Protein AF-A0A1B6M1R3-F1 (afdb_monomer_lite)

Radius of gyration: 20.53 Å; chains: 1; bounding box: 53×41×51 Å

pLDDT: mean 70.28, std 13.19, range [36.03, 89.88]

Secondary structure (DSSP, 8-state):
-----------GGG--EEE--SS--S-HHHHHTTSSEEEE----TT-HHHHHHHTT-SEEEEE-SS-HHHHHHHHHHHHHHHHHHHHHHHTS-S---PPPEEEEE--TTGGGGSPPS-TT-TTSPP-HHHHHTT-

Organism: NCBI:txid36148

Structure (mmCIF, N/CA/C/O backbone):
data_AF-A0A1B6M1R3-F1
#
_entry.id   AF-A0A1B6M1R3-F1
#
loop_
_atom_site.group_PDB
_atom_site.id
_atom_site.type_symbol
_atom_site.label_atom_id
_atom_site.label_alt_id
_atom_site.label_comp_id
_atom_site.label_asym_id
_atom_site.label_entity_id
_atom_site.label_seq_id
_atom_site.pdbx_PDB_ins_code
_atom_site.Cartn_x
_atom_site.Cartn_y
_atom_site.Cartn_z
_atom_site.occupancy
_atom_site.B_iso_or_equiv
_atom_site.auth_seq_id
_atom_site.auth_comp_id
_atom_site.auth_asym_id
_atom_site.auth_atom_id
_atom_site.pdbx_PDB_model_num
ATOM 1 N N . ASP A 1 1 ? 5.826 -27.431 23.778 1.00 36.03 1 ASP A N 1
ATOM 2 C CA . ASP A 1 1 ? 5.073 -27.548 22.514 1.00 36.03 1 ASP A CA 1
ATOM 3 C C . ASP A 1 1 ? 4.065 -26.428 22.337 1.00 36.03 1 ASP A C 1
ATOM 5 O O . ASP A 1 1 ? 2.974 -26.470 22.891 1.00 36.03 1 ASP A O 1
ATOM 9 N N . SER A 1 2 ? 4.457 -25.388 21.598 1.00 42.53 2 SER A N 1
ATOM 10 C CA . SER A 1 2 ? 3.567 -24.286 21.223 1.00 42.53 2 SER A CA 1
ATOM 11 C C . SER A 1 2 ? 2.831 -24.675 19.942 1.00 42.53 2 SER A C 1
ATOM 13 O O . SER A 1 2 ? 3.434 -24.795 18.875 1.00 42.53 2 SER A O 1
ATOM 15 N N . GLN A 1 3 ? 1.537 -24.959 20.073 1.00 41.19 3 GLN A N 1
ATOM 16 C CA . GLN A 1 3 ? 0.642 -25.348 18.986 1.00 41.19 3 GLN A CA 1
ATOM 17 C C . GLN A 1 3 ? 0.629 -24.270 17.887 1.00 41.19 3 GLN A C 1
ATOM 19 O O . GLN A 1 3 ? 0.009 -23.215 18.031 1.00 41.19 3 GLN A O 1
ATOM 24 N N . ARG A 1 4 ? 1.298 -24.553 16.761 1.00 43.28 4 ARG A N 1
ATOM 25 C CA . ARG A 1 4 ? 1.097 -23.862 15.479 1.00 43.28 4 ARG A CA 1
ATOM 26 C C . ARG A 1 4 ? -0.387 -23.979 15.123 1.00 43.28 4 ARG A C 1
ATOM 28 O O . ARG A 1 4 ? -0.849 -25.052 14.743 1.00 43.28 4 ARG A O 1
ATOM 35 N N . LYS A 1 5 ? -1.145 -22.888 15.258 1.00 46.56 5 LYS A N 1
ATOM 36 C CA . LYS A 1 5 ? -2.528 -22.820 14.769 1.00 46.56 5 LYS A CA 1
ATOM 37 C C . LYS A 1 5 ? -2.507 -23.067 13.259 1.00 46.56 5 LYS A C 1
ATOM 39 O O . LYS A 1 5 ? -1.999 -22.247 12.503 1.00 46.56 5 LYS A O 1
ATOM 44 N N . SER A 1 6 ? -3.023 -24.225 12.854 1.00 46.88 6 SER A N 1
ATOM 45 C CA . SER A 1 6 ? -3.242 -24.614 11.462 1.00 46.88 6 SER A CA 1
ATOM 46 C C . SER A 1 6 ? -3.978 -23.492 10.731 1.00 46.88 6 SER A C 1
ATOM 48 O O . SER A 1 6 ? -5.089 -23.135 11.126 1.00 46.88 6 SER A O 1
ATOM 50 N N . THR A 1 7 ? -3.374 -22.947 9.674 1.00 47.19 7 THR A N 1
ATOM 51 C CA . THR A 1 7 ? -4.010 -22.014 8.738 1.00 47.19 7 THR A CA 1
ATOM 52 C C . THR A 1 7 ? -5.143 -22.754 8.033 1.00 47.19 7 THR A C 1
ATOM 54 O O . THR A 1 7 ? -4.935 -23.450 7.041 1.00 47.19 7 THR A O 1
ATOM 57 N N . LYS A 1 8 ? -6.336 -22.713 8.630 1.00 54.72 8 LYS A N 1
ATOM 58 C CA . LYS A 1 8 ? -7.563 -23.262 8.049 1.00 54.72 8 LYS A CA 1
ATOM 59 C C . LYS A 1 8 ? -7.862 -22.510 6.750 1.00 54.72 8 LYS A C 1
ATOM 61 O O . LYS A 1 8 ? -7.661 -21.304 6.704 1.00 54.72 8 LYS A O 1
ATOM 66 N N . ASN A 1 9 ? -8.318 -23.251 5.739 1.00 49.53 9 ASN A N 1
ATOM 67 C CA . ASN A 1 9 ? -8.716 -22.796 4.402 1.00 49.53 9 ASN A CA 1
ATOM 68 C C . ASN A 1 9 ? -9.377 -21.409 4.408 1.00 49.53 9 ASN A C 1
ATOM 70 O O . ASN A 1 9 ? -10.570 -21.304 4.683 1.00 49.53 9 ASN A O 1
ATOM 74 N N . ILE A 1 10 ? -8.599 -20.376 4.098 1.00 56.56 10 ILE A N 1
ATOM 75 C CA . ILE A 1 10 ? -9.100 -19.025 3.861 1.00 56.56 10 ILE A CA 1
ATOM 76 C C . ILE A 1 10 ? -9.700 -19.028 2.454 1.00 56.56 10 ILE A C 1
ATOM 78 O O . ILE A 1 10 ? -9.003 -19.360 1.492 1.00 56.56 10 ILE A O 1
ATOM 82 N N . LYS A 1 11 ? -10.992 -18.726 2.325 1.00 56.69 11 LYS A N 1
ATOM 83 C CA . LYS A 1 11 ? -11.658 -18.644 1.021 1.00 56.69 11 LYS A CA 1
ATOM 84 C C . LYS A 1 11 ? -11.565 -17.212 0.502 1.00 56.69 11 LYS A C 1
ATOM 86 O O . LYS A 1 11 ? -11.575 -16.262 1.271 1.00 56.69 11 LYS A O 1
ATOM 91 N N . ILE A 1 12 ? -11.517 -17.048 -0.820 1.00 55.38 12 ILE A N 1
ATOM 92 C CA . ILE A 1 12 ? -11.472 -15.723 -1.471 1.00 55.38 12 ILE A CA 1
ATOM 93 C C . ILE A 1 12 ? -12.676 -14.851 -1.063 1.00 55.38 12 ILE A C 1
ATOM 95 O O . ILE A 1 12 ? -12.540 -13.641 -0.951 1.00 55.38 12 ILE A O 1
ATOM 99 N N . CYS A 1 13 ? -13.825 -15.466 -0.760 1.00 55.22 13 CYS A N 1
ATOM 100 C CA . CYS A 1 13 ? -15.034 -14.781 -0.293 1.00 55.22 13 CYS A CA 1
ATOM 101 C C . CYS A 1 13 ? -14.940 -14.206 1.135 1.00 55.22 13 CYS A C 1
ATOM 103 O O . CYS A 1 13 ? -15.874 -13.532 1.555 1.00 55.22 13 CYS A O 1
ATOM 105 N N . ASP A 1 14 ? -13.864 -14.480 1.881 1.00 70.81 14 ASP A N 1
ATOM 106 C CA . ASP A 1 14 ? -13.679 -13.980 3.252 1.00 70.81 14 ASP A CA 1
ATOM 107 C C . ASP A 1 14 ? -13.057 -12.569 3.282 1.00 70.81 14 ASP A C 1
ATOM 109 O O . ASP A 1 14 ? -12.854 -12.005 4.359 1.00 70.81 14 ASP A O 1
ATOM 113 N N . PHE A 1 15 ? -12.730 -12.001 2.115 1.00 69.44 15 PHE A N 1
ATOM 114 C CA . PHE A 1 15 ? -12.089 -10.697 1.993 1.00 69.44 15 PHE A CA 1
ATOM 115 C C . PHE A 1 15 ? -12.943 -9.704 1.219 1.00 69.44 15 PHE A C 1
ATOM 117 O O . PHE A 1 15 ? -13.551 -10.028 0.202 1.00 69.44 15 PHE A O 1
ATOM 124 N N . GLU A 1 16 ? -12.907 -8.465 1.693 1.00 76.19 16 GLU A N 1
ATOM 125 C CA . GLU A 1 16 ? -13.479 -7.307 1.028 1.00 76.19 16 GLU A CA 1
ATOM 126 C C . GLU A 1 16 ? -12.342 -6.504 0.386 1.00 76.19 16 GLU A C 1
ATOM 128 O O . GLU A 1 16 ? -11.407 -6.084 1.075 1.00 76.19 16 GLU A O 1
ATOM 133 N N . ILE A 1 17 ? -12.380 -6.334 -0.938 1.00 75.75 17 ILE A N 1
ATOM 134 C CA . ILE A 1 17 ? -11.359 -5.576 -1.668 1.00 75.75 17 ILE A CA 1
ATOM 135 C C . ILE A 1 17 ? -11.851 -4.141 -1.846 1.00 75.75 17 ILE A C 1
ATOM 137 O O . ILE A 1 17 ? -12.855 -3.901 -2.516 1.00 75.75 17 ILE A O 1
ATOM 141 N N . ILE A 1 18 ? -11.110 -3.197 -1.269 1.00 76.19 18 ILE A N 1
ATOM 142 C CA . ILE A 1 18 ? -11.350 -1.755 -1.379 1.00 76.19 18 ILE A CA 1
ATOM 143 C C . ILE A 1 18 ? -10.144 -1.139 -2.088 1.00 76.19 18 ILE A C 1
ATOM 145 O O . ILE A 1 18 ? -9.005 -1.381 -1.683 1.00 76.19 18 ILE A O 1
ATOM 149 N N . GLY A 1 19 ? -10.378 -0.361 -3.145 1.00 74.00 19 GLY A N 1
ATOM 150 C CA . GLY A 1 19 ? -9.304 0.181 -3.979 1.00 74.00 19 GLY A CA 1
ATOM 151 C C . GLY A 1 19 ? -9.546 1.606 -4.460 1.00 74.00 19 GLY A C 1
ATOM 152 O O . GLY A 1 19 ? -10.650 2.135 -4.383 1.00 74.00 19 GLY A O 1
ATOM 153 N N . THR A 1 20 ? -8.491 2.226 -4.979 1.00 71.06 20 THR A N 1
ATOM 154 C CA . THR A 1 20 ? -8.539 3.508 -5.689 1.00 71.06 20 THR A CA 1
ATOM 155 C C . THR A 1 20 ? -8.097 3.274 -7.133 1.00 71.06 20 THR A C 1
ATOM 157 O O . THR A 1 20 ? -7.309 2.367 -7.414 1.00 71.06 20 THR A O 1
ATOM 160 N N . LEU A 1 21 ? -8.628 4.051 -8.077 1.00 67.12 21 LEU A N 1
ATOM 161 C CA . LEU A 1 21 ? -8.282 3.936 -9.495 1.00 67.12 21 LEU A CA 1
ATOM 162 C C . LEU A 1 21 ? -7.696 5.258 -9.983 1.00 67.12 21 LEU A C 1
ATOM 164 O O . LEU A 1 21 ? -8.228 6.329 -9.703 1.00 67.12 21 LEU A O 1
ATOM 168 N N . THR A 1 22 ? -6.561 5.172 -10.678 1.00 59.59 22 THR A N 1
ATOM 169 C CA . THR A 1 22 ? -5.788 6.330 -11.158 1.00 59.59 22 THR A CA 1
ATOM 170 C C . THR A 1 22 ? -6.370 6.956 -12.420 1.00 59.59 22 THR A C 1
ATOM 172 O O . THR A 1 22 ? -6.116 8.123 -12.704 1.00 59.59 22 THR A O 1
ATOM 175 N N . THR A 1 23 ? -7.155 6.201 -13.186 1.00 54.91 23 THR A N 1
ATOM 176 C CA . THR A 1 23 ? -7.834 6.692 -14.387 1.00 54.91 23 THR A CA 1
ATOM 177 C C . THR A 1 23 ? -9.306 6.945 -14.101 1.00 54.91 23 THR A C 1
ATOM 179 O O . THR A 1 23 ? -9.933 6.248 -13.312 1.00 54.91 23 THR A O 1
ATOM 182 N N . ASN A 1 24 ? -9.857 7.969 -14.748 1.00 49.84 24 ASN A N 1
ATOM 183 C CA . ASN A 1 24 ? -11.288 8.236 -14.790 1.00 49.84 24 ASN A CA 1
ATOM 184 C C . ASN A 1 24 ? -11.854 7.368 -15.927 1.00 49.84 24 ASN A C 1
ATOM 186 O O . ASN A 1 24 ? -11.992 7.824 -17.058 1.00 49.84 24 ASN A O 1
ATOM 190 N N . TRP A 1 25 ? -12.014 6.071 -15.680 1.00 51.84 25 TRP A N 1
ATOM 191 C CA . TRP A 1 25 ? -12.674 5.166 -16.620 1.00 51.84 25 TRP A CA 1
ATOM 192 C C . TRP A 1 25 ? -14.179 5.421 -16.494 1.00 51.84 25 TRP A C 1
ATOM 194 O O . TRP A 1 25 ? -14.705 5.511 -15.388 1.00 51.84 25 TRP A O 1
ATOM 204 N N . GLU A 1 26 ? -14.849 5.631 -17.627 1.00 49.47 26 GLU A N 1
ATOM 205 C CA . GLU A 1 26 ? -16.186 6.246 -17.718 1.00 49.47 26 GLU A CA 1
ATOM 206 C C . GLU A 1 26 ? -17.329 5.463 -17.052 1.00 49.47 26 GLU A C 1
ATOM 208 O O . GLU A 1 26 ? -18.464 5.926 -17.057 1.00 49.47 26 GLU A O 1
ATOM 213 N N . SER A 1 27 ? -17.063 4.329 -16.412 1.00 52.31 27 SER A N 1
ATOM 214 C CA . SER A 1 27 ? -18.061 3.675 -15.576 1.00 52.31 27 SER A CA 1
ATOM 215 C C . SER A 1 27 ? -17.384 2.989 -14.410 1.00 52.31 27 SER A C 1
ATOM 217 O O . SER A 1 27 ? -17.061 1.820 -14.514 1.00 52.31 27 SER A O 1
ATOM 219 N N . ALA A 1 28 ? -17.239 3.682 -13.273 1.00 52.41 28 ALA A N 1
ATOM 220 C CA . ALA A 1 28 ? -16.816 3.083 -12.001 1.00 52.41 28 ALA A CA 1
ATOM 221 C C . ALA A 1 28 ? -17.622 1.817 -11.609 1.00 52.41 28 ALA A C 1
ATOM 223 O O . ALA A 1 28 ? -17.215 1.045 -10.742 1.00 52.41 28 ALA A O 1
ATOM 224 N N . GLU A 1 29 ? -18.766 1.607 -12.258 1.00 53.72 29 GLU A N 1
ATOM 225 C CA . GLU A 1 29 ? -19.719 0.530 -12.036 1.00 53.72 29 GLU A CA 1
ATOM 226 C C . GLU A 1 29 ? -19.284 -0.792 -12.701 1.00 53.72 29 GLU A C 1
ATOM 228 O O . GLU A 1 29 ? -19.571 -1.856 -12.154 1.00 53.72 29 GLU A O 1
ATOM 233 N N . ASP A 1 30 ? -18.526 -0.762 -13.806 1.00 50.19 30 ASP A N 1
ATOM 234 C CA . ASP A 1 30 ? -18.139 -1.979 -14.544 1.00 50.19 30 ASP A CA 1
ATOM 235 C C . ASP A 1 30 ? -17.056 -2.823 -13.827 1.00 50.19 30 ASP A C 1
ATOM 237 O O . ASP A 1 30 ? -17.043 -4.050 -13.931 1.00 50.19 30 ASP A O 1
ATOM 241 N N . CYS A 1 31 ? -16.161 -2.216 -13.036 1.00 49.88 31 CYS A N 1
ATOM 242 C CA . CYS A 1 31 ? -15.089 -2.930 -12.307 1.00 49.88 31 CYS A CA 1
ATOM 243 C C . CYS A 1 31 ? -15.571 -3.478 -10.957 1.00 49.88 31 CYS A C 1
ATOM 245 O O . CYS A 1 31 ? -15.085 -4.522 -10.520 1.00 49.88 31 CYS A O 1
ATOM 247 N N . VAL A 1 32 ? -16.592 -2.858 -10.344 1.00 53.16 32 VAL A N 1
ATOM 248 C CA . VAL A 1 32 ? -17.304 -3.456 -9.194 1.00 53.16 32 VAL A CA 1
ATOM 249 C C . VAL A 1 32 ? -17.925 -4.797 -9.605 1.00 53.16 32 VAL A C 1
ATOM 251 O O . VAL A 1 32 ? -17.947 -5.744 -8.822 1.00 53.16 32 VAL A O 1
ATOM 254 N N . GLN A 1 33 ? -18.355 -4.925 -10.866 1.00 52.56 33 GLN A N 1
ATOM 255 C CA . GLN A 1 33 ? -18.933 -6.165 -11.382 1.00 52.56 33 GLN A CA 1
ATOM 256 C C . GLN A 1 33 ? -17.898 -7.230 -11.778 1.00 52.56 33 GLN A C 1
ATOM 258 O O . GLN A 1 33 ? -18.261 -8.403 -11.870 1.00 52.56 33 GLN A O 1
ATOM 263 N N . GLN A 1 34 ? -16.623 -6.877 -12.000 1.00 51.59 34 GLN A N 1
ATOM 264 C CA . GLN A 1 34 ? -15.685 -7.798 -12.654 1.00 51.59 34 GLN A CA 1
ATOM 265 C C . GLN A 1 34 ? -14.817 -8.677 -11.747 1.00 51.59 34 GLN A C 1
ATOM 267 O O . GLN A 1 34 ? -14.374 -9.717 -12.229 1.00 51.59 34 GLN A O 1
ATOM 272 N N . ALA A 1 35 ? -14.575 -8.375 -10.467 1.00 52.25 35 ALA A N 1
ATOM 273 C CA . ALA A 1 35 ? -13.702 -9.254 -9.669 1.00 52.25 35 ALA A CA 1
ATOM 274 C C . ALA A 1 35 ? -13.727 -8.992 -8.155 1.00 52.25 35 ALA A C 1
ATOM 276 O O . ALA A 1 35 ? -12.717 -8.577 -7.598 1.00 52.25 35 ALA A O 1
ATOM 277 N N . GLY A 1 36 ? -14.838 -9.239 -7.454 1.00 57.78 36 GLY A N 1
ATOM 278 C CA . GLY A 1 36 ? -14.832 -9.230 -5.976 1.00 57.78 36 GLY A CA 1
ATOM 279 C C . GLY A 1 36 ? -14.356 -7.914 -5.334 1.00 57.78 36 GLY A C 1
ATOM 280 O O . GLY A 1 36 ? -13.904 -7.918 -4.189 1.00 57.78 36 GLY A O 1
ATOM 281 N N . VAL A 1 37 ? -14.431 -6.807 -6.079 1.00 62.12 37 VAL A N 1
ATOM 282 C CA . VAL A 1 37 ? -14.140 -5.451 -5.610 1.00 62.12 37 VAL A CA 1
ATOM 283 C C . VAL A 1 37 ? -15.409 -4.917 -4.971 1.00 62.12 37 VAL A C 1
ATOM 285 O O . VAL A 1 37 ? -16.438 -4.814 -5.631 1.00 62.12 37 VAL A O 1
ATOM 288 N N . ALA A 1 38 ? -15.344 -4.616 -3.680 1.00 64.25 38 ALA A N 1
ATOM 289 C CA . ALA A 1 38 ? -16.499 -4.170 -2.915 1.00 64.25 38 ALA A CA 1
ATOM 290 C C . ALA A 1 38 ? -16.712 -2.661 -3.023 1.00 64.25 38 ALA A C 1
ATOM 292 O O . ALA A 1 38 ? -17.848 -2.204 -3.121 1.00 64.25 38 ALA A O 1
ATOM 293 N N . GLU A 1 39 ? -15.625 -1.886 -3.039 1.00 67.69 39 GLU A N 1
ATOM 294 C CA . GLU A 1 39 ? -15.705 -0.429 -3.071 1.00 67.69 39 GLU A CA 1
ATOM 295 C C . GLU A 1 39 ? -14.522 0.176 -3.836 1.00 67.69 39 GLU A C 1
ATOM 297 O O . GLU A 1 39 ? -13.359 -0.188 -3.633 1.00 67.69 39 GLU A O 1
ATOM 302 N N . ILE A 1 40 ? -14.831 1.139 -4.707 1.00 67.50 40 ILE A N 1
ATOM 303 C CA . ILE A 1 40 ? -13.844 2.001 -5.356 1.00 67.50 40 ILE A CA 1
ATOM 304 C C . ILE A 1 40 ? -13.971 3.382 -4.734 1.00 67.50 40 ILE A C 1
ATOM 306 O O . ILE A 1 40 ? -14.961 4.085 -4.933 1.00 67.50 40 ILE A O 1
ATOM 310 N N . ILE A 1 41 ? -12.951 3.775 -3.982 1.00 69.06 41 ILE A N 1
ATOM 311 C CA . ILE A 1 41 ? -12.896 5.084 -3.348 1.00 69.06 41 ILE A CA 1
ATOM 312 C C . ILE A 1 41 ? -12.215 6.035 -4.326 1.00 69.06 41 ILE A C 1
ATOM 314 O O . ILE A 1 41 ? -11.050 5.862 -4.691 1.00 69.06 41 ILE A O 1
ATOM 318 N N . GLN A 1 42 ? -12.935 7.070 -4.751 1.00 62.03 42 GLN A N 1
ATOM 319 C CA . GLN A 1 42 ? -12.319 8.157 -5.496 1.00 62.03 42 GLN A CA 1
ATOM 320 C C . GLN A 1 42 ? -11.491 8.989 -4.520 1.00 62.03 42 GLN A C 1
ATOM 322 O O . GLN A 1 42 ? -12.015 9.66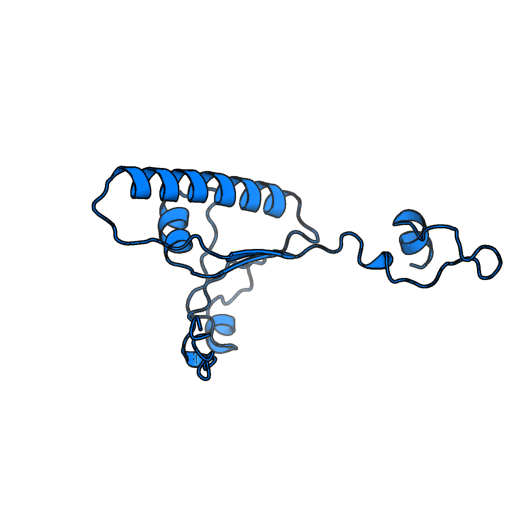3 -3.630 1.00 62.03 42 GLN A O 1
ATOM 327 N N . LEU A 1 43 ? -10.173 8.888 -4.647 1.00 63.91 43 LEU A N 1
ATOM 328 C CA . LEU A 1 43 ? -9.253 9.508 -3.714 1.00 63.91 43 LEU A CA 1
ATOM 329 C C . LEU A 1 43 ? -9.316 11.040 -3.830 1.00 63.91 43 LEU A C 1
ATOM 331 O O . LEU A 1 43 ? -8.709 11.641 -4.717 1.00 63.91 43 LEU A O 1
ATOM 335 N N . SER A 1 44 ? -9.991 11.703 -2.888 1.00 53.94 44 SER A N 1
ATOM 336 C CA . SER A 1 44 ? -9.728 13.118 -2.626 1.00 53.94 44 SER A CA 1
ATOM 337 C C . SER A 1 44 ? -8.445 13.188 -1.796 1.00 53.94 44 SER A C 1
ATOM 339 O O . SER A 1 44 ? -8.454 12.795 -0.626 1.00 53.94 44 SER A O 1
ATOM 341 N N . LYS A 1 45 ? -7.339 13.615 -2.415 1.00 57.28 45 LYS A N 1
ATOM 342 C CA . LYS A 1 45 ? -5.996 13.710 -1.814 1.00 57.28 45 LYS A CA 1
ATOM 343 C C . LYS A 1 45 ? -6.048 14.070 -0.314 1.00 57.28 45 LYS A C 1
ATOM 345 O O . LYS A 1 45 ? -6.583 15.112 0.055 1.00 57.28 45 LYS A O 1
ATOM 350 N N . MET A 1 46 ? -5.469 13.212 0.533 1.00 63.09 46 MET A N 1
ATOM 351 C CA . MET A 1 46 ? -5.216 13.450 1.968 1.00 63.09 46 MET A CA 1
ATOM 352 C C . MET A 1 46 ? -6.446 13.686 2.872 1.00 63.09 46 MET A C 1
ATOM 354 O O . MET A 1 46 ? -6.385 14.463 3.826 1.00 63.09 46 MET A O 1
ATOM 358 N N . ASN A 1 47 ? -7.568 13.004 2.629 1.00 70.56 47 ASN A N 1
ATOM 359 C CA . ASN A 1 47 ? -8.728 13.104 3.519 1.00 70.56 47 ASN A CA 1
ATOM 360 C C . ASN A 1 47 ? -8.539 12.273 4.813 1.00 70.56 47 ASN A C 1
ATOM 362 O O . ASN A 1 47 ? -8.336 11.061 4.735 1.00 70.56 47 ASN A O 1
ATOM 366 N N . PRO A 1 48 ? -8.652 12.852 6.023 1.00 71.81 48 PRO A N 1
ATOM 367 C CA . PRO A 1 48 ? -8.542 12.102 7.279 1.00 71.81 48 PRO A CA 1
ATOM 368 C C . PRO A 1 48 ? -9.654 11.058 7.493 1.00 71.81 48 PRO A C 1
ATOM 370 O O . PRO A 1 48 ? -9.470 10.142 8.297 1.00 71.81 48 PRO A O 1
ATOM 373 N N . SER A 1 49 ? -10.794 11.148 6.793 1.00 75.81 49 SER A N 1
ATOM 374 C CA . SER A 1 49 ? -11.817 10.089 6.822 1.00 75.81 49 SER A CA 1
ATOM 375 C C . SER A 1 49 ? -11.304 8.776 6.222 1.00 75.81 49 SER A C 1
ATOM 377 O O . SER A 1 49 ? -11.650 7.705 6.720 1.00 75.81 49 SER A O 1
ATOM 379 N N . PHE A 1 50 ? -10.411 8.862 5.234 1.00 78.69 50 PHE A N 1
ATOM 380 C CA . PHE A 1 50 ? -9.818 7.719 4.544 1.00 78.69 50 PHE A CA 1
ATOM 381 C C . PHE A 1 50 ? -8.962 6.863 5.481 1.00 78.69 50 PHE A C 1
ATOM 383 O O . PHE A 1 50 ? -9.036 5.638 5.457 1.00 78.69 50 PHE A O 1
ATOM 390 N N . ILE A 1 51 ? -8.228 7.494 6.405 1.00 79.94 51 ILE A N 1
ATOM 391 C CA . ILE A 1 51 ? -7.408 6.787 7.401 1.00 79.94 51 ILE A CA 1
ATOM 392 C C . ILE A 1 51 ? -8.264 5.884 8.294 1.00 79.94 51 ILE A C 1
ATOM 394 O O . ILE A 1 51 ? -7.833 4.791 8.651 1.00 79.94 51 ILE A O 1
ATOM 398 N N . LYS A 1 52 ? -9.500 6.291 8.616 1.00 79.69 52 LYS A N 1
ATOM 399 C CA . LYS A 1 52 ? -10.424 5.459 9.404 1.00 79.69 52 LYS A CA 1
ATOM 400 C C . LYS A 1 52 ? -10.904 4.230 8.634 1.00 79.69 52 LYS A C 1
ATOM 402 O O . LYS A 1 52 ? -11.179 3.214 9.263 1.00 79.69 52 LYS A O 1
ATOM 407 N N . GLN A 1 53 ? -11.037 4.320 7.310 1.00 78.69 53 GLN A N 1
ATOM 408 C CA . GLN A 1 53 ? -11.368 3.169 6.463 1.00 78.69 53 GLN A CA 1
ATOM 409 C C . GLN A 1 53 ? -10.155 2.246 6.322 1.00 78.69 53 GLN A C 1
ATOM 411 O O . GLN A 1 53 ? -10.270 1.058 6.597 1.00 78.69 53 GLN A O 1
ATOM 416 N N . ILE A 1 54 ? -8.975 2.801 6.033 1.00 80.75 54 ILE A N 1
ATOM 417 C CA . ILE A 1 54 ? -7.716 2.046 5.941 1.00 80.75 54 ILE A CA 1
ATOM 418 C C . ILE A 1 54 ? -7.395 1.310 7.242 1.00 80.75 54 ILE A C 1
ATOM 420 O O . ILE A 1 54 ? -6.946 0.169 7.208 1.00 80.75 54 ILE A O 1
ATOM 424 N N . ALA A 1 55 ? -7.651 1.926 8.396 1.00 80.56 55 ALA A N 1
ATOM 425 C CA . ALA A 1 55 ? -7.439 1.289 9.690 1.00 80.56 55 ALA A CA 1
ATOM 426 C C . ALA A 1 55 ? -8.378 0.096 9.950 1.00 80.56 55 ALA A C 1
ATOM 428 O O . ALA A 1 55 ? -8.153 -0.644 10.896 1.00 80.56 55 ALA A O 1
ATOM 429 N N . LYS A 1 56 ? -9.430 -0.118 9.152 1.00 79.81 56 LYS A N 1
ATOM 430 C CA . LYS A 1 56 ? -10.240 -1.346 9.219 1.00 79.81 56 LYS A CA 1
ATOM 431 C C . LYS A 1 56 ? -9.665 -2.464 8.349 1.00 79.81 56 LYS A C 1
ATOM 433 O O . LYS A 1 56 ? -9.983 -3.629 8.578 1.00 79.81 56 LYS A O 1
ATOM 438 N N . CYS A 1 57 ? -8.833 -2.125 7.366 1.00 79.94 57 CYS A N 1
ATOM 439 C CA . CYS A 1 57 ? -8.223 -3.087 6.460 1.00 79.94 57 CYS A CA 1
ATOM 440 C C . CYS A 1 57 ? -7.116 -3.862 7.178 1.00 79.94 57 CYS A C 1
ATOM 442 O O . CYS A 1 57 ? -6.305 -3.277 7.888 1.00 79.94 57 CYS A O 1
ATOM 444 N N . GLY A 1 58 ? -7.044 -5.177 6.959 1.00 81.88 58 GLY A N 1
ATOM 445 C CA . GLY A 1 58 ? -5.941 -6.007 7.461 1.00 81.88 58 GLY A CA 1
ATOM 446 C C . GLY A 1 58 ? -4.707 -6.014 6.550 1.00 81.88 58 GLY A C 1
ATOM 447 O O . GLY A 1 58 ? -3.593 -6.249 7.017 1.00 81.88 58 GLY A O 1
ATOM 448 N N . VAL A 1 59 ? -4.896 -5.749 5.255 1.00 85.06 59 VAL A N 1
ATOM 449 C CA . VAL A 1 59 ? -3.841 -5.709 4.233 1.00 85.06 59 VAL A CA 1
ATOM 450 C C . VAL A 1 59 ? -4.042 -4.466 3.377 1.00 85.06 59 VAL A C 1
ATOM 452 O O . VAL A 1 59 ? -5.162 -4.163 2.975 1.00 85.06 59 VAL A O 1
ATOM 455 N N . ILE A 1 60 ? -2.957 -3.748 3.111 1.00 87.69 60 ILE A N 1
ATOM 456 C CA . ILE A 1 60 ? -2.934 -2.514 2.330 1.00 87.69 60 ILE A CA 1
ATOM 457 C C . ILE A 1 60 ? -1.866 -2.682 1.252 1.00 87.69 60 ILE A C 1
ATOM 459 O O . ILE A 1 60 ? -0.727 -3.022 1.569 1.00 87.69 60 ILE A O 1
ATOM 463 N N . VAL A 1 61 ? -2.220 -2.452 -0.013 1.00 87.81 61 VAL A N 1
ATOM 464 C CA . VAL A 1 61 ? -1.312 -2.613 -1.157 1.00 87.81 61 VAL A CA 1
ATOM 465 C C . VAL A 1 61 ? -1.241 -1.304 -1.936 1.00 87.81 61 VAL A C 1
ATOM 467 O O . VAL A 1 61 ? -2.267 -0.813 -2.393 1.00 87.81 61 VAL A O 1
ATOM 470 N N . TYR A 1 62 ? -0.036 -0.762 -2.109 1.00 86.75 62 TYR A N 1
ATOM 471 C CA . TYR A 1 62 ? 0.232 0.430 -2.918 1.00 86.75 62 TYR A CA 1
ATOM 472 C C . TYR A 1 62 ? 1.137 0.087 -4.093 1.00 86.75 62 TYR A C 1
ATOM 474 O O . TYR A 1 62 ? 2.207 -0.493 -3.909 1.00 86.75 62 TYR A O 1
ATOM 482 N N . ASN A 1 63 ? 0.734 0.481 -5.300 1.00 85.81 63 ASN A N 1
ATOM 483 C CA . ASN A 1 63 ? 1.590 0.408 -6.477 1.00 85.81 63 ASN A CA 1
ATOM 484 C C . ASN A 1 63 ? 2.366 1.716 -6.643 1.00 85.81 63 ASN A C 1
ATOM 486 O O . ASN A 1 63 ? 1.800 2.729 -7.038 1.00 85.81 63 ASN A O 1
ATOM 490 N N . ILE A 1 64 ? 3.669 1.670 -6.371 1.00 86.06 64 ILE A N 1
ATOM 491 C CA . ILE A 1 64 ? 4.582 2.816 -6.461 1.00 86.06 64 ILE A CA 1
ATOM 492 C C . ILE A 1 64 ? 5.517 2.720 -7.675 1.00 86.06 64 ILE A C 1
ATOM 494 O O . ILE A 1 64 ? 6.580 3.334 -7.698 1.00 86.06 64 ILE A O 1
ATOM 498 N N . THR A 1 65 ? 5.163 1.895 -8.664 1.00 79.62 65 THR A N 1
ATOM 499 C CA . THR A 1 65 ? 6.052 1.563 -9.785 1.00 79.62 65 THR A CA 1
ATOM 500 C C . THR A 1 65 ? 6.368 2.760 -10.684 1.00 79.62 65 THR A C 1
ATOM 502 O O . THR A 1 65 ? 7.530 2.933 -11.044 1.00 79.62 65 THR A O 1
ATOM 505 N N . ASP A 1 66 ? 5.367 3.575 -11.025 1.00 71.00 66 ASP A N 1
ATOM 506 C CA . ASP A 1 66 ? 5.486 4.611 -12.066 1.00 71.00 66 ASP A CA 1
ATOM 507 C C . ASP A 1 66 ? 5.076 6.020 -11.599 1.00 71.00 66 ASP A C 1
ATOM 509 O O . ASP A 1 66 ? 5.204 6.974 -12.364 1.00 71.00 66 ASP A O 1
ATOM 513 N N . ASP A 1 67 ? 4.599 6.175 -10.358 1.00 74.62 67 ASP A N 1
ATOM 514 C CA . ASP A 1 67 ? 4.041 7.438 -9.863 1.00 74.62 67 ASP A CA 1
ATOM 515 C C . ASP A 1 67 ? 4.703 7.887 -8.546 1.00 74.62 67 ASP A C 1
ATOM 517 O O . ASP A 1 67 ? 4.604 7.229 -7.506 1.00 74.62 67 ASP A O 1
ATOM 521 N N . SER A 1 68 ? 5.384 9.038 -8.587 1.00 74.62 68 SER A N 1
ATOM 522 C CA . SER A 1 68 ? 5.992 9.667 -7.408 1.00 74.62 68 SER A CA 1
ATOM 523 C C . SER A 1 68 ? 4.958 10.204 -6.417 1.00 74.62 68 SER A C 1
ATOM 525 O O . SER A 1 68 ? 5.239 10.294 -5.217 1.00 74.62 68 SER A O 1
ATOM 527 N N . ASP A 1 69 ? 3.758 10.539 -6.891 1.00 80.62 69 ASP A N 1
ATOM 528 C CA . ASP A 1 69 ? 2.669 10.989 -6.031 1.00 80.62 69 ASP A CA 1
ATOM 529 C C . ASP A 1 69 ? 2.164 9.819 -5.178 1.00 80.62 69 ASP A C 1
ATOM 531 O O . ASP A 1 69 ? 1.923 10.006 -3.985 1.00 80.62 69 ASP A O 1
ATOM 535 N N . GLN A 1 70 ? 2.137 8.595 -5.727 1.00 81.81 70 GLN A N 1
ATOM 536 C CA . GLN A 1 70 ? 1.808 7.374 -4.974 1.00 81.81 70 GLN A CA 1
ATOM 537 C C . GLN A 1 70 ? 2.811 7.087 -3.854 1.00 81.81 70 GLN A C 1
ATOM 539 O O . GLN A 1 70 ? 2.426 6.641 -2.776 1.00 81.81 70 GLN A O 1
ATOM 544 N N . VAL A 1 71 ? 4.099 7.383 -4.060 1.00 85.44 71 VAL A N 1
ATOM 545 C CA . VAL A 1 71 ? 5.111 7.271 -2.993 1.00 85.44 71 VAL A CA 1
ATOM 546 C C . VAL A 1 71 ? 4.818 8.259 -1.864 1.00 85.44 71 VAL A C 1
ATOM 548 O O . VAL A 1 71 ? 4.883 7.907 -0.681 1.00 85.44 71 VAL A O 1
ATOM 551 N N . THR A 1 72 ? 4.489 9.498 -2.227 1.00 86.62 72 THR A N 1
ATOM 552 C CA . THR A 1 72 ? 4.179 10.567 -1.270 1.00 86.62 72 THR A CA 1
ATOM 553 C C . THR A 1 72 ? 2.914 10.242 -0.479 1.00 86.62 72 THR A C 1
ATOM 555 O O . THR A 1 72 ? 2.888 10.377 0.745 1.00 86.62 72 THR A O 1
ATOM 558 N N . GLU A 1 73 ? 1.885 9.751 -1.163 1.00 85.38 73 GLU A N 1
ATOM 559 C CA . GLU A 1 73 ? 0.634 9.309 -0.562 1.00 85.38 73 GLU A CA 1
ATOM 560 C C . GLU A 1 73 ? 0.844 8.117 0.375 1.00 85.38 73 GLU A C 1
ATOM 562 O O . GLU A 1 73 ? 0.462 8.187 1.544 1.00 85.38 73 GLU A O 1
ATOM 567 N N . ALA A 1 74 ? 1.505 7.054 -0.090 1.00 87.50 74 ALA A N 1
ATOM 568 C CA . ALA A 1 74 ? 1.782 5.877 0.727 1.00 87.50 74 ALA A CA 1
ATOM 569 C C . ALA A 1 74 ? 2.566 6.247 1.997 1.00 87.50 74 ALA A C 1
ATOM 571 O O . ALA A 1 74 ? 2.264 5.751 3.084 1.00 87.50 74 ALA A O 1
ATOM 572 N N . SER A 1 75 ? 3.523 7.174 1.883 1.00 88.88 75 SER A N 1
ATOM 573 C CA . SER A 1 75 ? 4.279 7.702 3.026 1.00 88.88 75 SER A CA 1
ATOM 574 C C . SER A 1 75 ? 3.380 8.459 4.008 1.00 88.88 75 SER A C 1
ATOM 576 O O . SER A 1 75 ? 3.469 8.261 5.224 1.00 88.88 75 SER A O 1
ATOM 578 N N . TRP A 1 76 ? 2.485 9.307 3.493 1.00 89.00 76 TRP A N 1
ATOM 579 C CA . TRP A 1 76 ? 1.516 10.039 4.307 1.00 89.00 76 TRP A CA 1
ATOM 580 C C . TRP A 1 76 ? 0.554 9.098 5.042 1.00 89.00 76 TRP A C 1
ATOM 582 O O . TRP A 1 76 ? 0.308 9.281 6.239 1.00 89.00 76 TRP A O 1
ATOM 592 N N . ILE A 1 77 ? 0.056 8.062 4.366 1.00 88.44 77 ILE A N 1
ATOM 593 C CA . ILE A 1 77 ? -0.852 7.063 4.940 1.00 88.44 77 ILE A CA 1
ATOM 594 C C . ILE A 1 77 ? -0.154 6.263 6.019 1.00 88.44 77 ILE A C 1
ATOM 596 O O . ILE A 1 77 ? -0.697 6.133 7.112 1.00 88.44 77 ILE A O 1
ATOM 600 N N . LEU A 1 78 ? 1.053 5.768 5.750 1.00 88.88 78 LEU A N 1
ATOM 601 C CA . LEU A 1 78 ? 1.816 4.992 6.719 1.00 88.88 78 LEU A CA 1
ATOM 602 C C . LEU A 1 78 ? 2.048 5.792 8.008 1.00 88.88 78 LEU A C 1
ATOM 604 O O . LEU A 1 78 ? 1.822 5.279 9.106 1.00 88.88 78 LEU A O 1
ATOM 608 N N . ASN A 1 79 ? 2.430 7.067 7.886 1.00 89.88 79 ASN A N 1
ATOM 609 C CA . ASN A 1 79 ? 2.634 7.939 9.041 1.00 89.88 79 ASN A CA 1
ATOM 610 C C . ASN A 1 79 ? 1.315 8.210 9.787 1.00 89.88 79 ASN A C 1
ATOM 612 O O . ASN A 1 79 ? 1.241 8.065 11.007 1.00 89.88 79 ASN A O 1
ATOM 616 N N . SER A 1 80 ? 0.250 8.545 9.056 1.00 88.56 80 SER A N 1
ATOM 617 C CA . SER A 1 80 ? -1.066 8.844 9.635 1.00 88.56 80 SER A CA 1
ATOM 618 C C . SER A 1 80 ? -1.672 7.634 10.346 1.00 88.56 80 SER A C 1
ATOM 620 O O . SER A 1 80 ? -2.215 7.760 11.442 1.00 88.56 80 SER A O 1
ATOM 622 N N . LEU A 1 81 ? -1.537 6.451 9.749 1.00 87.00 81 LEU A N 1
ATOM 623 C CA . LEU A 1 81 ? -1.995 5.184 10.297 1.00 87.00 81 LEU A CA 1
ATOM 624 C 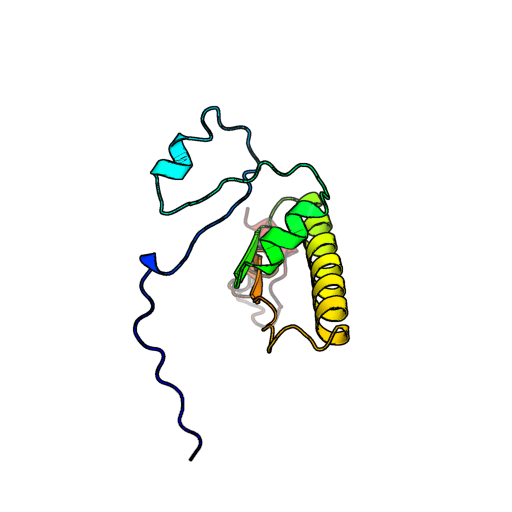C . LEU A 1 81 ? -1.206 4.801 11.550 1.00 87.00 81 LEU A C 1
ATOM 626 O O . LEU A 1 81 ? -1.805 4.407 12.545 1.00 87.00 81 LEU A O 1
ATOM 630 N N . THR A 1 82 ? 0.117 4.978 11.537 1.00 86.94 82 THR A N 1
ATOM 631 C CA . THR A 1 82 ? 0.968 4.725 12.710 1.00 86.94 82 THR A CA 1
ATOM 632 C C . THR A 1 82 ? 0.550 5.613 13.879 1.00 86.94 82 THR A C 1
ATOM 634 O O . THR A 1 82 ? 0.276 5.116 14.969 1.00 86.94 82 THR A O 1
ATOM 637 N N . GLN A 1 83 ? 0.381 6.916 13.638 1.00 87.56 83 GLN A N 1
ATOM 638 C CA . GLN A 1 83 ? -0.089 7.853 14.660 1.00 87.56 83 GLN A CA 1
ATOM 639 C C . GLN A 1 83 ? -1.500 7.525 15.156 1.00 87.56 83 GLN A C 1
ATOM 641 O O . GLN A 1 83 ? -1.793 7.689 16.340 1.00 87.56 83 GLN A O 1
ATOM 646 N N . TYR A 1 84 ? -2.388 7.092 14.260 1.00 84.56 84 TYR A N 1
ATOM 647 C CA . TYR A 1 84 ? -3.745 6.692 14.613 1.00 84.56 84 TYR A CA 1
ATOM 648 C C . TYR A 1 84 ? -3.743 5.448 15.511 1.00 84.56 84 TYR A C 1
ATOM 650 O O . TYR A 1 84 ? -4.366 5.462 16.570 1.00 84.56 84 TYR A O 1
ATOM 658 N N . ILE A 1 85 ? -2.971 4.420 15.153 1.00 82.56 85 ILE A N 1
ATOM 659 C CA . ILE A 1 85 ? -2.803 3.202 15.955 1.00 82.56 85 ILE A CA 1
AT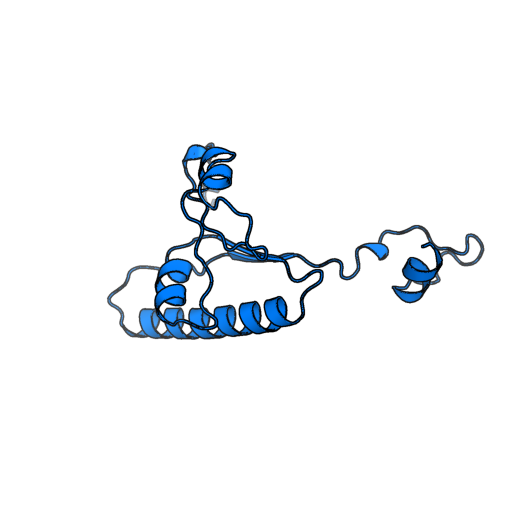OM 660 C C . ILE A 1 85 ? -2.175 3.529 17.316 1.00 82.56 85 ILE A C 1
ATOM 662 O O . ILE A 1 85 ? -2.627 3.014 18.336 1.00 82.56 85 ILE A O 1
ATOM 666 N N . ASP A 1 86 ? -1.175 4.408 17.369 1.00 83.94 86 ASP A N 1
ATOM 667 C CA . ASP A 1 86 ? -0.538 4.799 18.630 1.00 83.94 86 ASP A CA 1
ATOM 668 C C . ASP A 1 86 ? -1.476 5.589 19.549 1.00 83.94 86 ASP A C 1
ATOM 670 O O . ASP A 1 86 ? -1.415 5.432 20.769 1.00 83.94 86 ASP A O 1
ATOM 674 N N . LYS A 1 87 ? -2.375 6.410 18.989 1.00 83.50 87 LYS A N 1
ATOM 675 C CA . LYS A 1 87 ? -3.447 7.062 19.758 1.00 83.50 87 LYS A CA 1
ATOM 676 C C . LYS A 1 87 ? -4.416 6.034 20.336 1.00 83.50 87 LYS A C 1
ATOM 678 O O . LYS A 1 87 ? -4.730 6.121 21.516 1.00 83.50 87 LYS A O 1
ATOM 683 N N . LEU A 1 88 ? -4.828 5.044 19.541 1.00 77.50 88 LEU A N 1
ATOM 684 C CA . LEU A 1 88 ? -5.730 3.981 19.996 1.00 77.50 88 LEU A CA 1
ATOM 685 C C . LEU A 1 88 ? -5.104 3.103 21.086 1.00 77.50 88 LEU A C 1
ATOM 687 O O . LEU A 1 88 ? -5.780 2.747 22.044 1.00 77.50 88 LEU A O 1
ATOM 691 N N . LYS A 1 89 ? -3.804 2.796 20.987 1.00 76.62 89 LYS A N 1
ATOM 692 C CA . LYS A 1 89 ? -3.078 2.043 22.025 1.00 76.62 89 LYS A CA 1
ATOM 693 C C . LYS A 1 89 ? -3.043 2.769 23.370 1.00 76.62 89 LYS A C 1
ATOM 695 O O . LYS A 1 89 ? -3.069 2.115 24.405 1.00 76.62 89 LYS A O 1
ATOM 700 N N . LYS A 1 90 ? -2.952 4.103 23.357 1.00 77.50 90 LYS A N 1
ATOM 701 C CA . LYS A 1 90 ? -2.921 4.928 24.577 1.00 77.50 90 LYS A CA 1
ATOM 702 C C . LYS A 1 90 ? -4.273 5.019 25.277 1.00 77.50 90 LYS A C 1
ATOM 704 O O . LYS A 1 90 ? -4.296 5.341 26.456 1.00 77.50 90 LYS A O 1
ATOM 709 N N . ASP A 1 91 ? -5.366 4.765 24.564 1.00 73.19 91 ASP A N 1
ATOM 710 C CA . ASP A 1 91 ? -6.724 4.928 25.090 1.00 73.19 91 ASP A CA 1
ATOM 711 C C . ASP A 1 91 ? -7.200 3.714 25.915 1.00 73.19 91 ASP A C 1
ATOM 713 O O . ASP A 1 91 ? -8.328 3.724 26.385 1.00 73.19 91 ASP A O 1
ATOM 717 N N . GLU A 1 92 ? -6.377 2.660 26.076 1.00 60.88 92 GLU A N 1
ATOM 718 C CA . GLU A 1 92 ? -6.590 1.408 26.856 1.00 60.88 92 GLU A CA 1
ATOM 719 C C . GLU A 1 92 ? -7.934 0.656 26.657 1.00 60.88 92 GLU A C 1
ATOM 721 O O . GLU A 1 92 ? -8.117 -0.450 27.162 1.00 60.88 92 GLU A O 1
ATOM 726 N N . THR A 1 93 ? -8.864 1.195 25.870 1.00 54.62 93 THR A N 1
ATOM 727 C CA . THR A 1 93 ? -10.260 0.762 25.730 1.00 54.62 93 THR A CA 1
ATOM 728 C C . THR A 1 93 ? -10.503 -0.114 24.503 1.00 54.62 93 THR A C 1
ATOM 730 O O . THR A 1 93 ? -11.563 -0.730 24.383 1.00 54.62 93 THR A O 1
ATOM 733 N N . VAL A 1 94 ? -9.527 -0.227 23.599 1.00 55.09 94 VAL A N 1
ATOM 734 C CA . VAL A 1 94 ? -9.650 -1.008 22.364 1.00 55.09 94 VAL A CA 1
ATOM 735 C C . VAL A 1 94 ? -8.737 -2.227 22.450 1.00 55.09 94 VAL A C 1
ATOM 737 O O . VAL A 1 94 ? -7.515 -2.106 22.510 1.00 55.09 94 VAL A O 1
ATOM 740 N N . GLY A 1 95 ? -9.348 -3.415 22.483 1.00 56.50 95 GLY A N 1
ATOM 741 C CA . GLY A 1 95 ? -8.643 -4.696 22.496 1.00 56.50 95 GLY A CA 1
ATOM 742 C C . GLY A 1 95 ? -7.607 -4.816 21.373 1.00 56.50 95 GLY A C 1
ATOM 743 O O . GLY A 1 95 ? -7.706 -4.134 20.359 1.00 56.50 95 GLY A O 1
ATOM 744 N N . VAL A 1 96 ? -6.615 -5.690 21.590 1.00 55.34 96 VAL A N 1
ATOM 745 C CA . VAL A 1 96 ? -5.431 -5.951 20.744 1.00 55.34 96 VAL A CA 1
ATOM 746 C C . VAL A 1 96 ? -5.680 -5.665 19.258 1.00 55.34 96 VAL A C 1
ATOM 748 O O . VAL A 1 96 ? -6.157 -6.521 18.513 1.00 55.34 96 VAL A O 1
ATOM 751 N N . PHE A 1 97 ? -5.335 -4.453 18.824 1.00 63.34 97 PHE A N 1
ATOM 752 C CA . PHE A 1 97 ? -5.392 -4.069 17.423 1.00 63.34 97 PHE A CA 1
ATOM 753 C C . PHE A 1 97 ? -4.092 -4.513 16.747 1.00 63.34 97 PHE A C 1
ATOM 755 O O . PHE A 1 97 ? -3.007 -4.032 17.090 1.00 63.34 97 PHE A O 1
ATOM 762 N N . LEU A 1 98 ? -4.185 -5.469 15.820 1.00 69.50 98 LEU A N 1
ATOM 763 C CA . LEU A 1 98 ? -3.029 -5.920 15.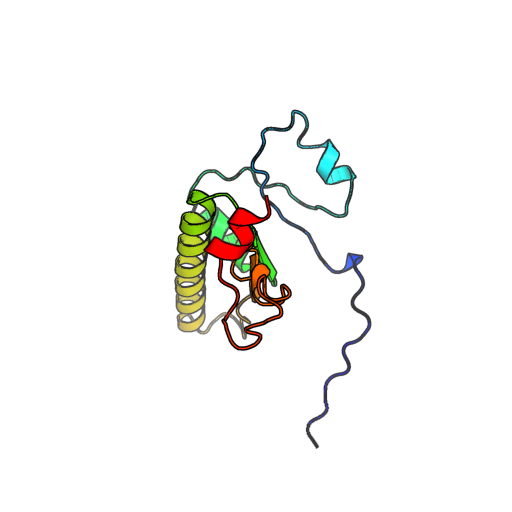053 1.00 69.50 98 LEU A CA 1
ATOM 764 C C . LEU A 1 98 ? -2.741 -4.891 13.946 1.00 69.50 98 LEU A C 1
ATOM 766 O O . LEU A 1 98 ? -3.660 -4.555 13.198 1.00 69.50 98 LEU A O 1
ATOM 770 N N . PRO A 1 99 ? -1.504 -4.376 13.820 1.00 72.12 99 PRO A N 1
ATOM 771 C CA . PRO A 1 99 ? -1.172 -3.462 12.736 1.00 72.12 99 PRO A CA 1
ATOM 772 C C . PRO A 1 99 ? -1.365 -4.161 11.380 1.00 72.12 99 PRO A C 1
ATOM 774 O O . PRO A 1 99 ? -1.017 -5.340 11.254 1.00 72.12 99 PRO A O 1
ATOM 777 N N . PRO A 1 100 ? -1.902 -3.462 10.369 1.00 81.50 100 PRO A N 1
ATOM 778 C CA . PRO A 1 100 ? -2.136 -4.061 9.066 1.00 81.50 100 PRO A CA 1
ATOM 779 C C . PRO A 1 100 ? -0.832 -4.317 8.314 1.00 81.50 100 PRO A C 1
ATOM 781 O O . PRO A 1 100 ? 0.174 -3.630 8.505 1.00 81.50 100 PRO A O 1
ATOM 784 N N . LEU A 1 101 ? -0.865 -5.302 7.419 1.00 86.19 101 LEU A N 1
ATOM 785 C CA . LEU A 1 101 ? 0.239 -5.584 6.511 1.00 86.19 101 LEU A CA 1
ATOM 786 C C . LEU A 1 101 ? 0.266 -4.528 5.400 1.00 86.19 101 LEU A C 1
ATOM 788 O O . LEU A 1 101 ? -0.663 -4.455 4.599 1.00 86.19 101 LEU A O 1
ATOM 792 N N . PHE A 1 102 ? 1.335 -3.736 5.338 1.00 88.94 102 PHE A N 1
ATOM 793 C CA . PHE A 1 102 ? 1.510 -2.674 4.345 1.00 88.94 102 PHE A CA 1
ATOM 794 C C . PHE A 1 102 ? 2.502 -3.110 3.257 1.00 88.94 102 PHE A C 1
ATOM 796 O O . PHE A 1 102 ? 3.686 -3.306 3.534 1.00 88.94 102 PHE A O 1
ATOM 803 N N . ILE A 1 103 ? 2.022 -3.288 2.025 1.00 89.62 103 ILE A N 1
ATOM 804 C CA . ILE A 1 103 ? 2.784 -3.805 0.882 1.00 89.62 103 ILE A CA 1
ATOM 805 C C . ILE A 1 103 ? 2.987 -2.691 -0.147 1.00 89.62 103 ILE A C 1
ATOM 807 O O . ILE A 1 103 ? 2.024 -2.105 -0.636 1.00 89.62 103 ILE A O 1
ATOM 811 N N . LEU A 1 104 ? 4.245 -2.446 -0.516 1.00 89.06 104 LEU A N 1
ATOM 812 C CA . LEU A 1 104 ? 4.626 -1.548 -1.605 1.00 89.06 104 LEU A CA 1
ATOM 813 C C . LEU A 1 104 ? 5.079 -2.371 -2.812 1.00 89.06 104 LEU A C 1
ATOM 815 O O . LEU A 1 104 ? 6.066 -3.103 -2.735 1.00 89.06 104 LEU A O 1
ATOM 819 N N . LEU A 1 105 ? 4.377 -2.240 -3.933 1.00 87.25 105 LEU A N 1
ATOM 820 C CA . LEU A 1 105 ? 4.769 -2.831 -5.207 1.00 87.25 105 LEU A CA 1
ATOM 821 C C . LEU A 1 105 ? 5.651 -1.836 -5.958 1.00 87.25 105 LEU A C 1
ATOM 823 O O . LEU A 1 105 ? 5.222 -0.725 -6.259 1.00 87.25 105 LEU A O 1
ATOM 827 N N . SER A 1 106 ? 6.882 -2.242 -6.257 1.00 83.50 106 SER A N 1
ATOM 828 C CA . SER A 1 106 ? 7.832 -1.459 -7.047 1.00 83.50 106 SER A CA 1
ATOM 829 C C . SER A 1 106 ? 8.549 -2.354 -8.054 1.00 83.50 106 SER A C 1
ATOM 831 O O . SER A 1 106 ? 8.590 -3.575 -7.900 1.00 83.50 106 SER A O 1
ATOM 833 N N . THR A 1 107 ? 9.172 -1.746 -9.060 1.00 75.00 107 THR A N 1
ATOM 834 C CA . THR A 1 107 ? 10.065 -2.435 -10.007 1.00 75.00 107 THR A CA 1
ATOM 835 C C . THR A 1 107 ? 11.531 -2.428 -9.569 1.00 75.00 107 THR A C 1
ATOM 837 O O . THR A 1 107 ? 12.398 -2.912 -10.307 1.00 75.00 107 THR A O 1
ATOM 840 N N . PHE A 1 108 ? 11.831 -1.916 -8.368 1.00 67.00 108 PHE A N 1
ATOM 841 C CA . PHE A 1 108 ? 13.198 -1.761 -7.884 1.00 67.00 108 PHE A CA 1
ATOM 842 C C . PHE A 1 108 ? 13.887 -3.128 -7.758 1.00 67.00 108 PHE A C 1
ATOM 844 O O . PHE A 1 108 ? 13.342 -4.066 -7.183 1.00 67.00 108 PHE A O 1
ATOM 851 N N . MET A 1 109 ? 15.091 -3.250 -8.324 1.00 62.75 109 MET A N 1
ATOM 852 C CA . MET A 1 109 ? 15.903 -4.478 -8.321 1.00 62.75 109 MET A CA 1
ATOM 853 C C . MET A 1 109 ? 15.274 -5.721 -8.975 1.00 62.75 109 MET A C 1
ATOM 855 O O . MET A 1 109 ? 15.814 -6.817 -8.820 1.00 62.75 109 MET A O 1
ATOM 859 N N . THR A 1 110 ? 14.222 -5.593 -9.788 1.00 65.62 110 THR A N 1
ATOM 860 C CA . THR A 1 110 ? 13.738 -6.712 -10.634 1.00 65.62 110 THR A CA 1
ATOM 861 C C . THR A 1 110 ? 14.831 -7.249 -11.570 1.00 65.62 110 THR A C 1
ATOM 863 O O . THR A 1 110 ? 14.862 -8.430 -11.911 1.00 65.62 110 THR A O 1
ATOM 866 N N . TRP A 1 111 ? 15.806 -6.405 -11.908 1.00 70.31 111 TRP A N 1
ATOM 867 C CA . TRP A 1 111 ? 17.006 -6.769 -12.653 1.00 70.31 111 TRP A CA 1
ATOM 868 C C . TRP A 1 111 ? 18.074 -7.520 -11.850 1.00 70.31 111 TRP A C 1
ATOM 870 O O . TRP A 1 111 ? 18.986 -8.063 -12.462 1.00 70.31 111 TRP A O 1
ATOM 880 N N . SER A 1 112 ? 18.011 -7.579 -10.518 1.00 70.75 112 SER A N 1
ATOM 881 C CA . SER A 1 112 ? 19.072 -8.198 -9.698 1.00 70.75 112 SER A CA 1
ATOM 882 C C . SER A 1 112 ? 19.251 -9.698 -9.955 1.00 70.75 112 SER A C 1
ATOM 884 O O . SER A 1 112 ? 20.337 -10.232 -9.753 1.00 70.75 112 SER A O 1
ATOM 886 N N . LEU A 1 113 ? 18.210 -10.360 -10.472 1.00 69.06 113 LEU A N 1
ATOM 887 C CA . LEU A 1 113 ? 18.237 -11.761 -10.907 1.00 69.06 113 LEU A CA 1
ATOM 888 C C . LEU A 1 113 ? 18.517 -11.926 -12.411 1.00 69.06 113 LEU A C 1
ATOM 890 O O . LEU A 1 113 ? 18.513 -13.041 -12.934 1.00 69.06 113 LEU A O 1
ATOM 894 N N . SER A 1 114 ? 18.737 -10.829 -13.140 1.00 72.56 114 SER A N 1
ATOM 895 C CA . SER A 1 114 ? 19.072 -10.894 -14.560 1.00 72.56 114 SER A CA 1
ATOM 896 C C . SER A 1 114 ? 20.471 -11.464 -14.754 1.00 72.56 114 SER A C 1
ATOM 898 O O . SER A 1 114 ? 21.421 -11.081 -14.076 1.00 72.56 114 SER A O 1
ATOM 900 N N . LYS A 1 115 ? 20.617 -12.344 -15.751 1.00 71.50 115 LYS A N 1
ATOM 901 C CA . LYS A 1 115 ? 21.932 -12.840 -16.180 1.00 71.50 115 LYS A CA 1
ATOM 902 C C . LYS A 1 115 ? 22.851 -11.658 -16.496 1.00 71.50 115 LYS A C 1
ATOM 904 O O . LYS A 1 115 ? 22.409 -10.737 -17.190 1.00 71.50 115 LYS A O 1
ATOM 909 N N . SER A 1 116 ? 24.109 -11.719 -16.050 1.00 68.69 116 SER A N 1
ATOM 910 C CA . SER A 1 116 ? 25.134 -10.722 -16.391 1.00 68.69 116 SER A CA 1
ATOM 911 C C . SER A 1 116 ? 25.173 -10.473 -17.907 1.00 68.69 116 SER A C 1
ATOM 913 O O . SER A 1 116 ? 25.032 -11.401 -18.706 1.00 68.69 116 SER A O 1
ATOM 915 N N . LEU A 1 117 ? 25.335 -9.211 -18.322 1.00 66.62 117 LEU A N 1
ATOM 916 C CA . LEU A 1 117 ? 25.536 -8.846 -19.734 1.00 66.62 117 LEU A CA 1
ATOM 917 C C . LEU A 1 117 ? 26.883 -9.332 -20.275 1.00 66.62 117 LEU A C 1
ATOM 919 O O . LEU A 1 117 ? 27.041 -9.426 -21.489 1.00 66.62 117 LEU A O 1
ATOM 923 N N . GLN A 1 118 ? 27.842 -9.634 -19.397 1.00 67.69 118 GLN A N 1
ATOM 924 C CA . GLN A 1 118 ? 29.184 -10.042 -19.784 1.00 67.69 118 GLN A CA 1
ATOM 925 C C . GLN A 1 118 ? 29.485 -11.459 -19.284 1.00 67.69 118 GLN A C 1
ATOM 927 O O . GLN A 1 118 ? 29.917 -11.631 -18.147 1.00 67.69 118 GLN A O 1
ATOM 932 N N . PRO A 1 119 ? 29.357 -12.484 -20.150 1.00 65.38 119 PRO A N 1
ATOM 933 C CA . PRO A 1 119 ? 29.714 -13.865 -19.814 1.00 65.38 119 PRO A CA 1
ATOM 934 C C . PRO A 1 119 ? 31.174 -14.037 -19.364 1.00 65.38 119 PRO A C 1
ATOM 936 O O . PRO A 1 119 ? 31.506 -15.020 -18.715 1.00 65.38 119 PRO A O 1
ATOM 939 N N . LYS A 1 120 ? 32.050 -13.088 -19.727 1.00 69.94 120 LYS A N 1
ATOM 940 C CA . LYS A 1 120 ? 33.484 -13.099 -19.407 1.00 69.94 120 LYS A CA 1
ATOM 941 C C . LYS A 1 120 ? 33.815 -12.540 -18.017 1.00 69.94 120 LYS A C 1
ATOM 943 O O . LYS A 1 120 ? 34.938 -12.728 -17.570 1.00 69.94 120 LYS A O 1
ATOM 948 N N . ILE A 1 121 ? 32.875 -11.853 -17.358 1.00 69.81 121 ILE A N 1
ATOM 949 C CA . ILE A 1 121 ? 33.048 -11.294 -16.007 1.00 69.81 121 ILE A CA 1
ATOM 950 C C . ILE A 1 121 ? 31.775 -11.597 -15.197 1.00 69.81 121 ILE A C 1
ATOM 952 O O . ILE A 1 121 ? 30.924 -10.723 -15.012 1.00 69.81 121 ILE A O 1
ATOM 956 N N . PRO A 1 122 ? 31.594 -12.859 -14.769 1.00 65.62 122 PRO A N 1
ATOM 957 C CA . PRO A 1 122 ? 30.401 -13.285 -14.040 1.00 65.62 122 PRO A CA 1
ATOM 958 C C .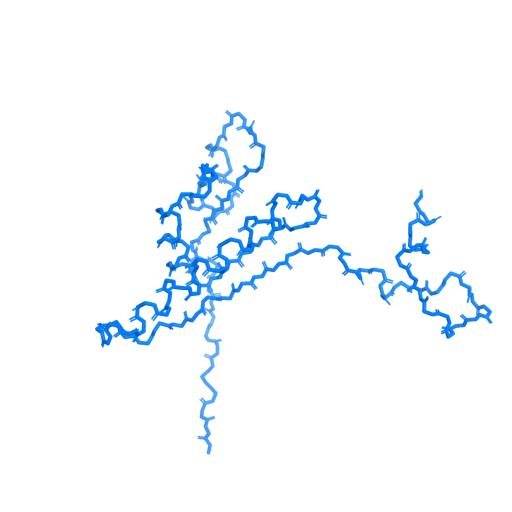 PRO A 1 122 ? 30.242 -12.601 -12.672 1.00 65.62 122 PRO A C 1
ATOM 960 O O . PRO A 1 122 ? 29.116 -12.488 -12.200 1.00 65.62 122 PRO A O 1
ATOM 963 N N . ASP A 1 123 ? 31.328 -12.083 -12.089 1.00 72.75 123 ASP A N 1
ATOM 964 C CA . ASP A 1 123 ? 31.317 -11.392 -10.791 1.00 72.75 123 ASP A CA 1
ATOM 965 C C . ASP A 1 123 ? 30.909 -9.912 -10.873 1.00 72.75 123 ASP A C 1
ATOM 967 O O . ASP A 1 123 ? 30.776 -9.248 -9.844 1.00 72.75 123 ASP A O 1
ATOM 971 N N . LEU A 1 124 ? 30.717 -9.358 -12.078 1.00 74.44 124 LEU A N 1
ATOM 972 C CA . LEU A 1 124 ? 30.251 -7.981 -12.217 1.00 74.44 124 LEU A CA 1
ATOM 973 C C . LEU A 1 124 ? 28.763 -7.920 -11.831 1.00 74.44 124 LEU A C 1
ATOM 975 O O . LEU A 1 124 ? 27.942 -8.536 -12.521 1.00 74.44 124 LEU A O 1
ATOM 979 N N . PR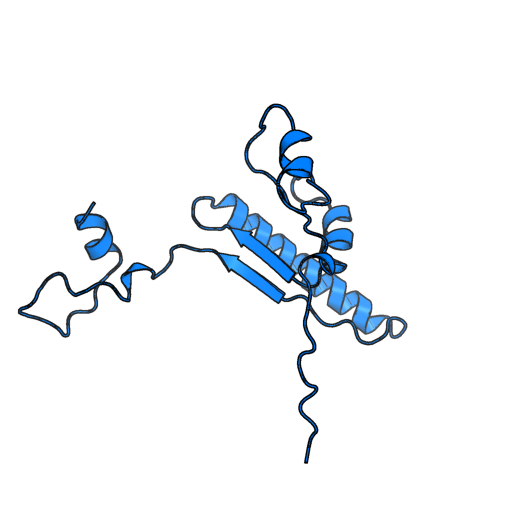O A 1 125 ? 28.385 -7.177 -10.772 1.00 71.31 125 PRO A N 1
ATOM 980 C CA . PRO A 1 125 ? 26.988 -7.050 -10.397 1.00 71.31 125 PRO A CA 1
ATOM 981 C C . PRO A 1 125 ? 26.224 -6.398 -11.548 1.00 71.31 125 PRO A C 1
ATOM 983 O O . PRO A 1 125 ? 26.596 -5.329 -12.035 1.00 71.31 125 PRO A O 1
ATOM 986 N N . PHE A 1 126 ? 25.155 -7.055 -11.993 1.00 73.19 126 PHE A N 1
ATOM 987 C CA . PHE A 1 126 ? 24.235 -6.469 -12.959 1.00 73.19 126 PHE A CA 1
ATOM 988 C C . PHE A 1 126 ? 23.632 -5.214 -12.333 1.00 73.19 126 PHE A C 1
ATOM 990 O O . PHE A 1 126 ? 23.193 -5.291 -11.195 1.00 73.19 126 PHE A O 1
ATOM 997 N N . THR A 1 127 ? 23.626 -4.071 -13.018 1.00 79.19 127 THR A N 1
ATOM 998 C CA . THR A 1 127 ? 23.055 -2.828 -12.471 1.00 79.19 127 THR A CA 1
ATOM 999 C C . THR A 1 127 ? 21.771 -2.420 -13.197 1.00 79.19 127 THR A C 1
ATOM 1001 O O . THR A 1 127 ? 21.526 -2.832 -14.331 1.00 79.19 127 THR A O 1
ATOM 1004 N N . GLU A 1 128 ? 20.965 -1.534 -12.599 1.00 77.12 128 GLU A N 1
ATOM 1005 C CA . GLU A 1 128 ? 19.813 -0.899 -13.276 1.00 77.12 128 GLU A CA 1
ATOM 1006 C C . GLU A 1 128 ? 20.223 -0.259 -14.615 1.00 77.12 128 GLU A C 1
ATOM 1008 O O . GLU A 1 128 ? 19.507 -0.364 -15.609 1.00 77.12 128 GLU A O 1
ATOM 1013 N N . LYS A 1 129 ? 21.406 0.374 -14.678 1.00 77.38 129 LYS A N 1
ATOM 1014 C CA . LYS A 1 129 ? 21.919 0.976 -15.921 1.00 77.38 129 LYS A CA 1
ATOM 1015 C C . LYS A 1 129 ? 22.123 -0.072 -17.012 1.00 77.38 129 LYS A C 1
ATOM 1017 O O . LYS A 1 129 ? 21.907 0.216 -18.184 1.00 77.38 129 LYS A O 1
ATOM 1022 N N . ASP A 1 130 ? 22.538 -1.273 -16.634 1.00 76.44 130 ASP A N 1
ATOM 1023 C CA . ASP A 1 130 ? 22.759 -2.382 -17.554 1.00 76.44 130 ASP A CA 1
ATOM 1024 C C . ASP A 1 130 ? 21.436 -3.003 -18.017 1.00 76.44 130 ASP A C 1
ATOM 1026 O O . ASP A 1 130 ? 21.284 -3.311 -19.199 1.00 76.44 130 ASP A O 1
ATOM 1030 N N . TYR A 1 131 ? 20.440 -3.084 -17.129 1.00 75.25 131 TYR A N 1
ATOM 1031 C CA . TYR A 1 131 ? 19.067 -3.449 -17.486 1.00 75.25 131 TYR A CA 1
ATOM 1032 C C . TYR A 1 131 ? 18.480 -2.514 -18.551 1.00 75.25 131 TYR A C 1
ATOM 1034 O O . TYR A 1 131 ? 17.967 -2.975 -19.570 1.00 75.25 131 TYR A O 1
ATOM 1042 N N . ARG A 1 132 ? 18.610 -1.195 -18.355 1.00 75.81 132 ARG A N 1
ATOM 1043 C CA . ARG A 1 132 ? 18.052 -0.176 -19.260 1.00 75.81 132 ARG A CA 1
ATOM 1044 C C . ARG A 1 132 ? 18.634 -0.228 -20.671 1.00 75.81 132 ARG A C 1
ATOM 1046 O O . ARG A 1 132 ? 17.913 0.069 -21.611 1.00 75.81 132 ARG A O 1
ATOM 1053 N N . LYS A 1 133 ? 19.894 -0.644 -20.831 1.00 77.62 133 LYS A N 1
ATOM 1054 C CA . LYS A 1 133 ? 20.558 -0.782 -22.144 1.00 77.62 133 LYS A CA 1
ATOM 1055 C C . LYS A 1 133 ? 20.033 -1.946 -22.995 1.00 77.62 133 LYS A C 1
ATOM 1057 O O . LYS A 1 133 ? 20.392 -2.030 -24.163 1.00 77.62 133 LYS A O 1
ATOM 1062 N N . ARG A 1 134 ? 19.265 -2.881 -22.417 1.00 71.12 134 ARG A N 1
ATOM 1063 C CA . ARG A 1 134 ? 18.652 -4.005 -23.154 1.00 71.12 134 ARG A CA 1
ATOM 1064 C C . ARG A 1 134 ? 17.311 -3.651 -23.803 1.00 71.12 134 ARG A C 1
ATOM 1066 O O . ARG A 1 134 ? 16.801 -4.473 -24.560 1.00 71.12 134 ARG A O 1
ATOM 1073 N N . LYS A 1 135 ? 16.731 -2.502 -23.454 1.00 60.50 135 LYS A N 1
ATOM 1074 C CA . LYS A 1 135 ? 15.487 -1.984 -24.029 1.00 60.50 135 LYS A CA 1
ATOM 1075 C C . LYS A 1 135 ? 15.803 -1.153 -25.265 1.00 60.50 135 LYS A C 1
ATOM 1077 O O . LYS A 1 135 ? 15.015 -1.256 -26.225 1.00 60.50 135 LYS A O 1
#

Foldseek 3Di:
DPDPDPPPDDDPLNDEAEEEDPDPDVDPPVVCPPPRHPYYDHDPDPDPVVLVVVLVDQEAEFEPAPDPVSVVRLVSSVVSNVVVVVVVVVVVPDPDRDRHHYYYDYCPCVCQPPQDPDPPCRPPGQDPVNVVVVD

Sequence (135 aa):
DSQRKSTKNIKICDFEIIGTLTTNWESAEDCVQQAGVAEIIQLSKMNPSFIKQIAKCGVIVYNITDDSDQVTEASWILNSLTQYIDKLKKDETVGVFLPPLFILLSTFMTWSLSKSLQPKIPDLPFTEKDYRKRK